Protein AF-A0AA43TUK2-F1 (afdb_monomer_lite)

Radius of gyration: 33.04 Å; chains: 1; bounding box: 76×20×108 Å

Secondary structure (DSSP, 8-state):
----------SSTTHHHHHHHHHHHHHHHHHHHHHHHHHHHHHHHHHHHHHHHHHHHHHH-TT-BTTTBSHHHHHHHS-SS-----S-TTSTTS------GGG-HHHHT-HHHHHHHS--------

Organism: NCBI:txid258253

Structure (mmCIF, N/CA/C/O backbone):
data_AF-A0AA43TUK2-F1
#
_entry.id   AF-A0AA43TUK2-F1
#
loop_
_atom_site.group_PDB
_atom_site.id
_atom_site.type_symbol
_atom_site.label_atom_id
_atom_site.label_alt_id
_atom_site.label_comp_id
_atom_site.label_asym_id
_atom_site.label_entity_id
_atom_site.label_seq_id
_atom_site.pdbx_PDB_ins_code
_atom_site.Cartn_x
_atom_site.Cartn_y
_atom_site.Cartn_z
_atom_site.occupancy
_atom_site.B_iso_or_equiv
_atom_site.auth_seq_id
_atom_site.auth_comp_id
_atom_site.auth_asym_id
_atom_site.auth_atom_id
_atom_site.pdbx_PDB_model_num
ATOM 1 N N . MET A 1 1 ? 47.820 -14.883 -71.718 1.00 45.97 1 MET A N 1
ATOM 2 C CA . MET A 1 1 ? 47.671 -14.718 -70.258 1.00 45.97 1 MET A CA 1
ATOM 3 C C . MET A 1 1 ? 47.117 -13.335 -69.962 1.00 45.97 1 MET A C 1
ATOM 5 O O . MET A 1 1 ? 47.751 -12.383 -70.388 1.00 45.97 1 MET A O 1
ATOM 9 N N . ALA A 1 2 ? 45.988 -13.230 -69.260 1.00 43.56 2 ALA A N 1
ATOM 10 C CA . ALA A 1 2 ? 45.758 -12.250 -68.187 1.00 43.56 2 ALA A CA 1
ATOM 11 C C . ALA A 1 2 ? 44.328 -12.441 -67.666 1.00 43.56 2 ALA A C 1
ATOM 13 O O . ALA A 1 2 ? 43.355 -12.254 -68.391 1.00 43.56 2 ALA A O 1
ATOM 14 N N . ASP A 1 3 ? 44.266 -12.918 -66.431 1.00 42.56 3 ASP A N 1
ATOM 15 C CA . ASP A 1 3 ? 43.106 -13.455 -65.741 1.00 42.56 3 ASP A CA 1
ATOM 16 C C . ASP A 1 3 ? 42.182 -12.362 -65.190 1.00 42.56 3 ASP A C 1
ATOM 18 O O . ASP A 1 3 ? 42.583 -11.224 -64.936 1.00 42.56 3 ASP A O 1
ATOM 22 N N . LYS A 1 4 ? 40.924 -12.742 -64.998 1.00 50.09 4 LYS A N 1
ATOM 23 C CA . LYS A 1 4 ? 39.821 -11.910 -64.524 1.00 50.09 4 LYS A CA 1
ATOM 24 C C . LYS A 1 4 ? 39.842 -11.894 -62.993 1.00 50.09 4 LYS A C 1
ATOM 26 O O . LYS A 1 4 ? 39.633 -12.931 -62.377 1.00 50.09 4 LYS A O 1
ATOM 31 N N . ALA A 1 5 ? 40.009 -10.732 -62.363 1.00 43.78 5 ALA A N 1
ATOM 32 C CA . ALA A 1 5 ? 39.828 -10.593 -60.916 1.00 43.78 5 ALA A CA 1
ATOM 33 C C . ALA A 1 5 ? 38.971 -9.365 -60.587 1.00 43.78 5 ALA A C 1
ATOM 35 O O . ALA A 1 5 ? 39.459 -8.279 -60.291 1.00 43.78 5 ALA A O 1
ATOM 36 N N . THR A 1 6 ? 37.653 -9.559 -60.637 1.00 46.34 6 THR A N 1
ATOM 37 C CA . THR A 1 6 ? 36.696 -8.716 -59.918 1.00 46.34 6 THR A CA 1
ATOM 38 C C . THR A 1 6 ? 36.813 -9.068 -58.435 1.00 46.34 6 THR A C 1
ATOM 40 O O . THR A 1 6 ? 36.305 -10.099 -57.998 1.00 46.34 6 THR A O 1
ATOM 43 N N . THR A 1 7 ? 37.517 -8.250 -57.656 1.00 44.56 7 THR A N 1
ATOM 44 C CA . THR A 1 7 ? 37.571 -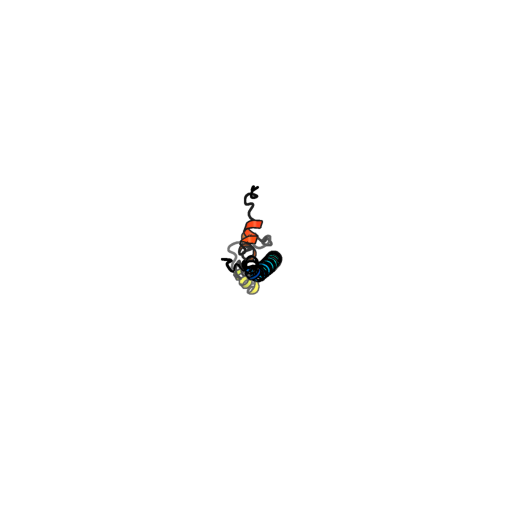8.395 -56.197 1.00 44.56 7 THR A CA 1
ATOM 45 C C . THR A 1 7 ? 36.271 -7.895 -55.576 1.00 44.56 7 THR A C 1
ATOM 47 O O . THR A 1 7 ? 35.956 -6.707 -55.615 1.00 44.56 7 THR A O 1
ATOM 50 N N . ASN A 1 8 ? 35.524 -8.850 -55.021 1.00 42.94 8 ASN A N 1
ATOM 51 C CA . ASN A 1 8 ? 34.292 -8.691 -54.260 1.00 42.94 8 ASN A CA 1
ATOM 52 C C . ASN A 1 8 ? 34.401 -7.619 -53.163 1.00 42.94 8 ASN A C 1
ATOM 54 O O . ASN A 1 8 ? 35.121 -7.789 -52.180 1.00 42.94 8 ASN A O 1
ATOM 58 N N . GLY A 1 9 ? 33.586 -6.571 -53.277 1.00 52.38 9 GLY A N 1
ATOM 59 C CA . GLY A 1 9 ? 33.165 -5.766 -52.137 1.00 52.38 9 GLY A CA 1
ATOM 60 C C . GLY A 1 9 ? 32.048 -6.493 -51.392 1.00 52.38 9 GLY A C 1
ATOM 61 O O . GLY A 1 9 ? 30.902 -6.460 -51.823 1.00 52.38 9 GLY A O 1
ATOM 62 N N . SER A 1 10 ? 32.368 -7.164 -50.285 1.00 53.69 10 SER A N 1
ATOM 63 C CA . SER A 1 10 ? 31.355 -7.777 -49.414 1.00 53.69 10 SER A CA 1
ATOM 64 C C . SER A 1 10 ? 31.828 -7.837 -47.960 1.00 53.69 10 SER A C 1
ATOM 66 O O . SER A 1 10 ? 31.939 -8.905 -47.372 1.00 53.69 10 SER A O 1
ATOM 68 N N . GLY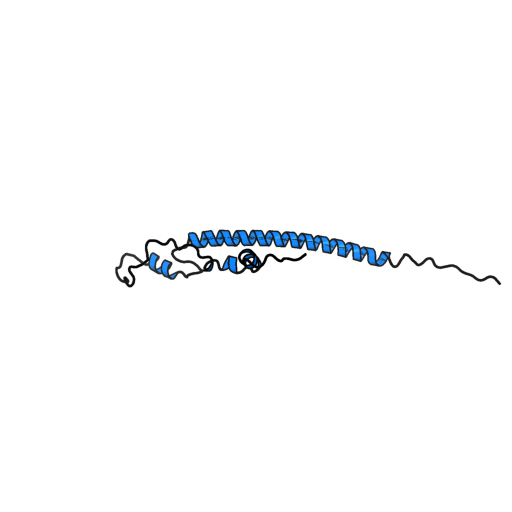 A 1 11 ? 32.157 -6.673 -47.389 1.00 49.38 11 GLY A N 1
ATOM 69 C CA . GLY A 1 11 ? 32.611 -6.543 -45.995 1.00 49.38 11 GLY A CA 1
ATOM 70 C C . GLY A 1 11 ? 31.702 -5.716 -45.077 1.00 49.38 11 GLY A C 1
ATOM 71 O O . GLY A 1 11 ? 32.047 -5.532 -43.920 1.00 49.38 11 GLY A O 1
ATOM 72 N N . ASN A 1 12 ? 30.566 -5.193 -45.560 1.00 55.06 12 ASN A N 1
ATOM 73 C CA . ASN A 1 12 ? 29.753 -4.225 -44.795 1.00 55.06 12 ASN A CA 1
ATOM 74 C C . ASN A 1 12 ? 28.247 -4.547 -44.702 1.00 55.06 12 ASN A C 1
ATOM 76 O O . ASN A 1 12 ? 27.503 -3.838 -44.025 1.00 55.06 12 ASN A O 1
ATOM 80 N N . ALA A 1 13 ? 27.780 -5.611 -45.364 1.00 55.03 13 ALA A N 1
ATOM 81 C CA . ALA A 1 13 ? 26.356 -5.962 -45.411 1.00 55.03 13 ALA A CA 1
ATOM 82 C C . ALA A 1 13 ? 25.883 -6.818 -44.215 1.00 55.03 13 ALA A C 1
ATOM 84 O O . ALA A 1 13 ? 24.697 -6.808 -43.892 1.00 55.03 13 ALA A O 1
ATOM 85 N N . ASP A 1 14 ? 26.789 -7.527 -43.530 1.00 55.81 14 ASP A N 1
ATOM 86 C CA . ASP A 1 14 ? 26.428 -8.368 -42.376 1.00 55.81 14 ASP A CA 1
ATOM 87 C C . ASP A 1 14 ? 26.384 -7.597 -41.049 1.00 55.81 14 ASP A C 1
ATOM 89 O O . ASP A 1 14 ? 25.552 -7.897 -40.194 1.00 55.81 14 ASP A O 1
ATOM 93 N N . ALA A 1 15 ? 27.187 -6.538 -40.890 1.00 58.44 15 ALA A N 1
ATOM 94 C CA . ALA A 1 15 ? 27.157 -5.695 -39.690 1.00 58.44 15 ALA A CA 1
ATOM 95 C C . ALA A 1 15 ? 25.809 -4.962 -39.533 1.00 58.44 15 ALA A C 1
ATOM 97 O O . ALA A 1 15 ? 25.280 -4.827 -38.433 1.00 58.44 15 ALA A O 1
ATOM 98 N N . THR A 1 16 ? 25.207 -4.537 -40.645 1.00 60.03 16 THR A N 1
ATOM 99 C CA . THR A 1 16 ? 23.964 -3.750 -40.681 1.00 60.03 16 THR A CA 1
ATOM 100 C C . THR A 1 16 ? 22.692 -4.577 -40.474 1.00 60.03 16 THR A C 1
ATOM 102 O O . THR A 1 16 ? 21.663 -4.008 -40.113 1.00 60.03 16 THR A O 1
ATOM 105 N N . ARG A 1 17 ? 22.739 -5.910 -40.622 1.00 64.56 17 ARG A N 1
ATOM 106 C CA . ARG A 1 17 ? 21.581 -6.800 -40.386 1.00 64.56 17 ARG A CA 1
ATOM 107 C C . ARG A 1 17 ? 21.223 -6.952 -38.903 1.00 64.56 17 ARG A C 1
ATOM 109 O O . ARG A 1 17 ? 20.047 -7.095 -38.580 1.00 64.56 17 ARG A O 1
ATOM 116 N N . GLY A 1 18 ? 22.210 -6.882 -38.005 1.00 69.19 18 GLY A N 1
ATOM 117 C CA . GLY A 1 18 ? 22.009 -6.957 -36.548 1.00 69.19 18 GLY A CA 1
ATOM 118 C C . GLY A 1 18 ? 21.717 -5.610 -35.874 1.00 69.19 18 GLY A C 1
ATOM 119 O O . GLY A 1 18 ? 21.110 -5.572 -34.803 1.00 69.19 18 GLY A O 1
ATOM 120 N N . LEU A 1 19 ? 22.092 -4.499 -36.519 1.00 74.56 19 LEU A N 1
ATOM 121 C CA . LEU A 1 19 ? 21.875 -3.130 -36.034 1.00 74.56 19 LEU A CA 1
ATOM 122 C C . LEU A 1 19 ? 20.413 -2.802 -35.662 1.00 74.56 19 LEU A C 1
ATOM 124 O O . LEU A 1 19 ? 20.196 -2.291 -34.562 1.00 74.56 19 LEU A O 1
ATOM 128 N N . PRO A 1 20 ? 19.390 -3.097 -36.493 1.00 82.62 20 PRO A N 1
ATOM 129 C CA . PRO A 1 20 ? 18.005 -2.764 -36.151 1.00 82.62 20 PRO A CA 1
ATOM 130 C C . PRO A 1 20 ? 17.477 -3.577 -34.960 1.00 82.62 20 PRO A C 1
ATOM 132 O O . PRO A 1 20 ? 16.689 -3.068 -34.163 1.00 82.62 20 PRO A O 1
ATOM 135 N N . TYR A 1 21 ? 17.936 -4.822 -34.801 1.00 84.31 21 TYR A N 1
ATOM 136 C CA . TYR A 1 21 ? 17.589 -5.654 -33.649 1.00 84.31 21 TYR A CA 1
ATOM 137 C C . TYR A 1 21 ? 18.245 -5.134 -32.363 1.00 84.31 21 TYR A C 1
ATOM 139 O O . TYR A 1 21 ? 17.584 -5.038 -31.329 1.00 84.31 21 TYR A O 1
ATOM 147 N N . TYR A 1 22 ? 19.516 -4.734 -32.438 1.00 89.06 22 TYR A N 1
ATOM 148 C CA . TYR A 1 22 ? 20.242 -4.131 -31.322 1.00 89.06 22 TYR A CA 1
ATOM 149 C C . TYR A 1 22 ? 19.612 -2.808 -30.859 1.00 89.06 22 TYR A C 1
ATOM 151 O O . TYR A 1 22 ? 19.384 -2.620 -29.664 1.00 89.06 22 TYR A O 1
ATOM 159 N N . GLU A 1 23 ? 19.260 -1.913 -31.787 1.00 91.12 23 GLU A N 1
ATOM 160 C CA . GLU A 1 23 ? 18.601 -0.643 -31.450 1.00 91.12 23 GLU A CA 1
ATOM 161 C C . GLU A 1 23 ? 17.212 -0.856 -30.837 1.00 91.12 23 GLU A C 1
ATOM 163 O O . GLU A 1 23 ? 16.858 -0.200 -29.851 1.00 91.12 23 GLU A O 1
ATOM 168 N N . LYS A 1 24 ? 16.444 -1.830 -31.348 1.00 92.19 24 LYS A N 1
ATOM 169 C CA . LYS A 1 24 ? 15.179 -2.239 -30.726 1.00 92.19 24 LYS A CA 1
ATOM 170 C C . LYS A 1 24 ? 15.407 -2.732 -29.295 1.00 92.19 24 LYS A C 1
ATOM 172 O O . LYS A 1 24 ? 14.768 -2.227 -28.377 1.00 92.19 24 LYS A O 1
ATOM 177 N N . LEU A 1 25 ? 16.346 -3.655 -29.089 1.00 93.44 25 LEU A N 1
ATOM 178 C CA . LEU A 1 25 ? 16.640 -4.213 -27.767 1.00 93.44 25 LEU A CA 1
ATOM 179 C C . LEU A 1 25 ? 17.095 -3.131 -26.778 1.00 93.44 25 LEU A C 1
ATOM 181 O O . LEU A 1 25 ? 16.671 -3.122 -25.624 1.00 93.44 25 LEU A O 1
ATOM 185 N N . ARG A 1 26 ? 17.906 -2.170 -27.230 1.00 95.12 26 ARG A N 1
ATOM 186 C CA . ARG A 1 26 ? 18.339 -1.021 -26.425 1.00 95.12 26 ARG A CA 1
ATOM 187 C C . ARG A 1 26 ? 17.166 -0.125 -26.024 1.00 95.12 26 ARG A C 1
ATOM 189 O O . ARG A 1 26 ? 17.125 0.357 -24.889 1.00 95.12 26 ARG A O 1
ATOM 196 N N . LYS A 1 27 ? 16.220 0.115 -26.936 1.00 95.75 27 LYS A N 1
ATOM 197 C CA . LYS A 1 27 ? 14.990 0.867 -26.650 1.00 95.75 27 LYS A CA 1
ATOM 198 C C . LYS A 1 27 ? 14.103 0.121 -25.652 1.00 95.75 27 LYS A C 1
ATOM 200 O O . LYS A 1 27 ? 13.671 0.727 -24.673 1.00 95.75 27 LYS A O 1
ATOM 205 N N . ASP A 1 28 ? 13.896 -1.175 -25.860 1.00 95.00 28 ASP A N 1
ATOM 206 C CA . ASP A 1 28 ? 13.082 -2.027 -24.988 1.00 95.00 28 ASP A CA 1
ATOM 207 C C . ASP A 1 28 ? 13.685 -2.113 -23.578 1.00 95.00 28 ASP A C 1
ATOM 209 O O . ASP A 1 28 ? 12.966 -2.003 -22.583 1.00 95.00 28 ASP A O 1
ATOM 213 N N . LEU A 1 29 ? 15.015 -2.209 -23.471 1.00 96.00 29 LEU A N 1
ATOM 214 C CA . LEU A 1 29 ? 15.723 -2.178 -22.192 1.00 96.00 29 LEU A CA 1
ATOM 215 C C . LEU A 1 29 ? 15.485 -0.857 -21.451 1.00 96.00 29 LEU A C 1
ATOM 217 O O . LEU A 1 29 ? 15.125 -0.873 -20.277 1.00 96.00 29 LEU A O 1
ATOM 221 N N . ARG A 1 30 ? 15.637 0.288 -22.128 1.00 96.69 30 ARG A N 1
ATOM 222 C CA . ARG A 1 30 ? 15.378 1.609 -21.526 1.00 96.69 30 ARG A CA 1
ATOM 223 C C . ARG A 1 30 ? 13.938 1.741 -21.038 1.00 96.69 30 ARG A C 1
ATOM 225 O O . ARG A 1 30 ? 13.728 2.147 -19.899 1.00 96.69 30 ARG A O 1
ATOM 232 N N . ALA A 1 31 ? 12.971 1.345 -21.863 1.00 96.44 31 ALA A N 1
ATOM 233 C CA . ALA A 1 31 ? 11.558 1.368 -21.493 1.00 96.44 31 ALA A CA 1
ATOM 234 C C . ALA A 1 31 ? 11.270 0.453 -20.291 1.00 96.44 31 ALA A C 1
ATOM 236 O O . ALA A 1 31 ? 10.517 0.817 -19.390 1.00 96.44 31 ALA A O 1
ATOM 237 N N . THR A 1 32 ? 11.908 -0.718 -20.238 1.00 96.75 32 THR A N 1
ATOM 238 C CA . THR A 1 32 ? 11.756 -1.663 -19.124 1.00 96.75 32 THR A CA 1
ATOM 239 C C . THR A 1 32 ? 12.362 -1.117 -17.834 1.00 96.75 32 THR A C 1
ATOM 241 O O . THR A 1 32 ? 11.746 -1.236 -16.777 1.00 96.75 32 THR A O 1
ATOM 244 N N . LEU A 1 33 ? 13.529 -0.470 -17.902 1.00 97.69 33 LEU A N 1
ATOM 245 C CA . LEU A 1 33 ? 14.160 0.178 -16.748 1.00 97.69 33 LEU A CA 1
ATOM 246 C C . LEU A 1 33 ? 13.315 1.339 -16.213 1.00 97.69 33 LEU A C 1
ATOM 248 O O . LEU A 1 33 ? 13.134 1.466 -15.002 1.00 97.69 33 LEU A O 1
ATOM 252 N N . GLU A 1 34 ? 12.755 2.158 -17.100 1.00 97.75 34 GLU A N 1
ATOM 253 C CA . GLU A 1 34 ? 11.849 3.237 -16.710 1.00 97.75 34 GLU A CA 1
ATOM 254 C C . GLU A 1 34 ? 10.565 2.691 -16.075 1.00 97.75 34 GLU A C 1
ATOM 256 O O . GLU A 1 34 ? 10.153 3.157 -15.009 1.00 97.75 34 GLU A O 1
ATOM 261 N N . LYS A 1 35 ? 9.977 1.648 -16.673 1.00 97.81 35 LYS A N 1
ATOM 262 C CA . LYS A 1 35 ? 8.809 0.956 -16.120 1.00 97.81 35 LYS A CA 1
ATOM 263 C C . LYS A 1 35 ? 9.106 0.370 -14.743 1.00 97.81 35 LYS A C 1
ATOM 265 O O . LYS A 1 35 ? 8.282 0.523 -13.846 1.00 97.81 35 LYS A O 1
ATOM 270 N N . LYS A 1 36 ? 10.273 -0.255 -14.557 1.00 97.19 36 LYS A N 1
ATOM 271 C CA . LYS A 1 36 ? 10.718 -0.752 -13.249 1.00 97.19 36 LYS A CA 1
ATOM 272 C C . LYS A 1 36 ? 10.750 0.388 -12.230 1.00 97.19 36 LYS A C 1
ATOM 274 O O . LYS A 1 36 ? 10.108 0.285 -11.195 1.00 97.19 36 LYS A O 1
ATOM 279 N N . ARG A 1 37 ? 11.398 1.509 -12.562 1.00 96.75 37 ARG A N 1
ATOM 280 C CA . ARG A 1 37 ? 11.485 2.680 -11.674 1.00 96.75 37 ARG A CA 1
ATOM 281 C C . ARG A 1 37 ? 10.106 3.229 -11.289 1.00 96.75 37 ARG A C 1
ATOM 283 O O . ARG A 1 37 ? 9.910 3.668 -10.158 1.00 96.75 37 ARG A O 1
ATOM 290 N N . LEU A 1 38 ? 9.155 3.230 -12.225 1.00 97.19 38 LEU A N 1
ATOM 291 C CA . LEU A 1 38 ? 7.780 3.650 -11.955 1.00 97.19 38 LEU A CA 1
ATOM 292 C C . LEU A 1 38 ? 7.058 2.670 -11.023 1.00 97.19 38 LEU A C 1
ATOM 294 O O . LEU A 1 38 ? 6.379 3.108 -10.098 1.00 97.19 38 LEU A O 1
ATOM 298 N N . LEU A 1 39 ? 7.211 1.364 -11.252 1.00 96.56 39 LEU A N 1
ATOM 299 C CA . LEU A 1 39 ? 6.625 0.334 -10.395 1.00 96.56 39 LEU A CA 1
ATOM 300 C C . LEU A 1 39 ? 7.189 0.400 -8.977 1.00 96.56 39 LEU A C 1
ATOM 302 O O . LEU A 1 39 ? 6.400 0.391 -8.041 1.00 96.56 39 LEU A O 1
ATOM 306 N N . ASP A 1 40 ? 8.504 0.560 -8.821 1.00 94.00 40 ASP A N 1
ATOM 307 C CA . ASP A 1 40 ? 9.155 0.695 -7.512 1.00 94.00 40 ASP A CA 1
ATOM 308 C C . ASP A 1 40 ? 8.601 1.912 -6.746 1.00 94.00 40 ASP A C 1
ATOM 310 O O . ASP A 1 40 ? 8.251 1.814 -5.571 1.00 94.00 40 ASP A O 1
ATOM 314 N N . LYS A 1 41 ? 8.413 3.047 -7.435 1.00 95.06 41 LYS A N 1
ATOM 315 C CA . LYS A 1 41 ? 7.792 4.243 -6.844 1.00 95.06 41 LYS A CA 1
ATOM 316 C C . LYS A 1 41 ? 6.333 4.004 -6.443 1.00 95.06 41 LYS A C 1
ATOM 318 O O . LYS A 1 41 ? 5.914 4.437 -5.375 1.00 95.06 41 LYS A O 1
ATOM 323 N N . ASN A 1 42 ? 5.548 3.353 -7.299 1.00 95.75 42 ASN A N 1
ATOM 324 C CA . ASN A 1 42 ? 4.144 3.061 -7.004 1.00 95.75 42 ASN A CA 1
ATOM 325 C C . ASN A 1 42 ? 4.007 2.084 -5.834 1.00 95.75 42 ASN A C 1
ATOM 327 O O . ASN A 1 42 ? 3.105 2.237 -5.018 1.00 95.75 42 ASN A O 1
ATOM 331 N N . MET A 1 43 ? 4.913 1.110 -5.750 1.00 93.62 43 MET A N 1
ATOM 332 C CA . MET A 1 43 ? 4.991 0.144 -4.662 1.00 93.62 43 MET A CA 1
ATOM 333 C C . MET A 1 43 ? 5.190 0.872 -3.327 1.00 93.62 43 MET A C 1
ATOM 335 O O . MET A 1 43 ? 4.361 0.723 -2.435 1.00 93.62 43 MET A O 1
ATOM 339 N N . GLN A 1 44 ? 6.171 1.776 -3.251 1.00 92.00 44 GLN A N 1
ATOM 340 C CA . GLN A 1 44 ? 6.417 2.592 -2.057 1.00 92.00 44 GLN A CA 1
ATOM 341 C C . GLN A 1 44 ? 5.192 3.433 -1.649 1.00 92.00 44 GLN A C 1
ATOM 343 O O . GLN A 1 44 ? 4.826 3.490 -0.479 1.00 92.00 44 GLN A O 1
ATOM 348 N N . VAL A 1 45 ? 4.512 4.059 -2.617 1.00 95.88 45 VAL A N 1
ATOM 349 C CA . VAL A 1 45 ? 3.295 4.844 -2.339 1.00 95.88 45 VAL A CA 1
ATOM 350 C C . VAL A 1 45 ? 2.173 3.970 -1.772 1.00 95.88 45 VAL A C 1
ATOM 352 O O . VAL A 1 45 ? 1.458 4.407 -0.871 1.00 95.88 45 VAL A O 1
ATOM 355 N N . LEU A 1 46 ? 1.997 2.751 -2.287 1.00 96.00 46 LEU A N 1
ATOM 356 C CA . LEU A 1 46 ? 0.982 1.820 -1.790 1.00 96.00 46 LEU A CA 1
ATOM 357 C C . LEU A 1 46 ? 1.303 1.333 -0.375 1.00 96.00 46 LEU A C 1
ATOM 359 O O . LEU A 1 46 ? 0.395 1.249 0.446 1.00 96.00 46 LEU A O 1
ATOM 363 N N . GLU A 1 47 ? 2.568 1.060 -0.066 1.00 94.88 47 GLU A N 1
ATOM 364 C CA . GLU A 1 47 ? 2.990 0.680 1.288 1.00 94.88 47 GLU A CA 1
ATOM 365 C C . GLU A 1 47 ? 2.707 1.787 2.306 1.00 94.88 47 GLU A C 1
ATOM 367 O O . GLU A 1 47 ? 2.110 1.528 3.353 1.00 94.8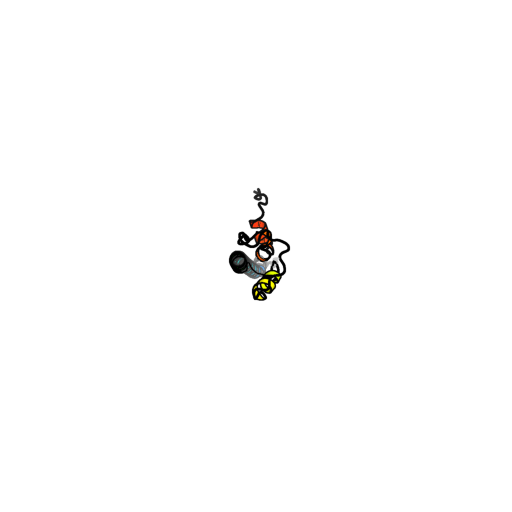8 47 GLU A O 1
ATOM 372 N N . ASP A 1 48 ? 3.027 3.037 1.964 1.00 94.38 48 ASP A N 1
ATOM 373 C CA . ASP A 1 48 ? 2.701 4.196 2.800 1.00 94.38 48 ASP A CA 1
ATOM 374 C C . ASP A 1 48 ? 1.185 4.341 3.010 1.00 94.38 48 ASP A C 1
ATOM 376 O O . ASP A 1 48 ? 0.722 4.688 4.103 1.00 94.38 48 ASP A O 1
ATOM 380 N N . GLN A 1 49 ? 0.391 4.086 1.966 1.00 97.12 49 GLN A N 1
ATOM 381 C CA . GLN A 1 49 ? -1.069 4.119 2.051 1.00 97.12 49 GLN A CA 1
ATOM 382 C C . GLN A 1 49 ? -1.611 3.015 2.959 1.00 97.12 49 GLN A C 1
ATOM 384 O O . GLN A 1 49 ? -2.453 3.311 3.810 1.00 97.12 49 GLN A O 1
ATOM 389 N N . ILE A 1 50 ? -1.113 1.783 2.820 1.00 95.94 50 ILE A N 1
ATOM 390 C CA . ILE A 1 50 ? -1.481 0.650 3.677 1.00 95.94 50 ILE A CA 1
ATOM 391 C C . ILE A 1 50 ? -1.185 0.997 5.134 1.00 95.94 50 ILE A C 1
ATOM 393 O O . ILE A 1 50 ? -2.081 0.907 5.970 1.00 95.94 50 ILE A O 1
ATOM 397 N N . PHE A 1 51 ? 0.019 1.485 5.434 1.00 94.50 51 PHE A N 1
ATOM 398 C CA . PHE A 1 51 ? 0.416 1.822 6.800 1.00 94.50 51 PHE A CA 1
ATOM 399 C C . PHE A 1 51 ? -0.481 2.895 7.434 1.0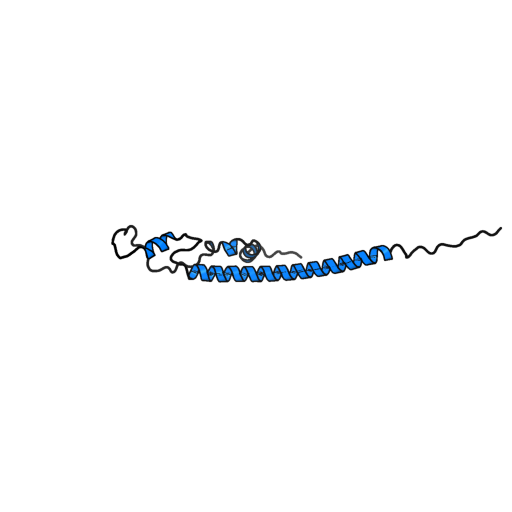0 94.50 51 PHE A C 1
ATOM 401 O O . PHE A 1 51 ? -0.890 2.788 8.597 1.00 94.50 51 PHE A O 1
ATOM 408 N N . ARG A 1 52 ? -0.814 3.946 6.676 1.00 95.31 52 ARG A N 1
ATOM 409 C CA . ARG A 1 52 ? -1.694 5.030 7.143 1.00 95.31 52 ARG A CA 1
ATOM 410 C C . ARG A 1 52 ? -3.115 4.539 7.398 1.00 95.31 52 ARG A C 1
ATOM 412 O O . ARG A 1 52 ? -3.676 4.841 8.449 1.00 95.31 52 ARG A O 1
ATOM 419 N N . GLN A 1 53 ? -3.682 3.788 6.456 1.00 96.69 53 GLN A N 1
ATOM 420 C CA . GLN A 1 53 ? -5.040 3.253 6.579 1.00 96.69 53 GLN A CA 1
ATOM 421 C C . GLN A 1 53 ? -5.136 2.246 7.721 1.00 96.69 53 GLN A C 1
ATOM 423 O O . GLN A 1 53 ? -6.076 2.302 8.506 1.00 96.69 53 GLN A O 1
ATOM 428 N N . GLU A 1 54 ? -4.137 1.379 7.863 1.00 94.50 54 GLU A N 1
ATOM 429 C CA . GLU A 1 54 ? -4.051 0.414 8.955 1.00 94.50 54 GLU A CA 1
ATOM 430 C C . GLU A 1 54 ? -3.963 1.113 10.317 1.00 94.50 54 GLU A C 1
ATOM 432 O O . GLU A 1 54 ? -4.658 0.719 11.251 1.00 94.50 54 GLU A O 1
ATOM 437 N N . SER A 1 55 ? -3.182 2.195 10.420 1.00 92.06 55 SER A N 1
ATOM 438 C CA . SER A 1 55 ? -3.117 3.014 11.639 1.00 92.06 55 SER A CA 1
ATOM 439 C C . SER A 1 55 ? -4.481 3.606 11.994 1.00 92.06 55 SER A C 1
ATOM 441 O O . SER A 1 55 ? -4.956 3.394 13.105 1.00 92.06 55 SER A O 1
ATOM 443 N N . SER A 1 56 ? -5.132 4.288 11.042 1.00 93.94 56 SER A N 1
ATOM 444 C CA . SER A 1 56 ? -6.459 4.884 11.260 1.00 93.94 56 SER A CA 1
ATOM 445 C C . SER A 1 56 ? -7.480 3.820 11.655 1.00 93.94 56 SER A C 1
ATOM 447 O O . SER A 1 56 ? -8.164 3.963 12.659 1.00 93.94 56 SER A O 1
ATOM 449 N N . TYR A 1 57 ? -7.534 2.708 10.918 1.00 95.19 57 TYR A N 1
ATOM 450 C CA . TYR A 1 57 ? -8.501 1.646 11.172 1.00 95.19 57 TYR A CA 1
ATOM 451 C C . TYR A 1 57 ? -8.343 1.053 12.574 1.00 95.19 57 TYR A C 1
ATOM 453 O O . TYR A 1 57 ? -9.335 0.904 13.283 1.00 95.19 57 TYR A O 1
ATOM 461 N N . LEU A 1 58 ? -7.116 0.745 13.007 1.00 92.31 58 LEU A N 1
ATOM 462 C CA . LEU A 1 58 ? -6.875 0.176 14.336 1.00 92.31 58 LEU A CA 1
ATOM 463 C C . LEU A 1 58 ? -7.149 1.175 15.469 1.00 92.31 58 LEU A C 1
ATOM 465 O O . LEU A 1 58 ? -7.593 0.760 16.541 1.00 92.31 58 LEU A O 1
ATOM 469 N N . GLU A 1 59 ? -6.920 2.470 15.243 1.00 90.56 59 GLU A N 1
ATOM 470 C CA . GLU A 1 59 ? -7.252 3.524 16.208 1.00 90.56 59 GLU A CA 1
ATOM 471 C C . GLU A 1 59 ? -8.765 3.747 16.341 1.00 90.56 59 GLU A C 1
ATOM 473 O O . GLU A 1 59 ? -9.258 3.930 17.459 1.00 90.56 59 GLU A O 1
ATOM 478 N N . ASP A 1 60 ? -9.496 3.677 15.227 1.00 91.31 60 ASP A N 1
ATOM 479 C CA . ASP A 1 60 ? -10.940 3.922 15.159 1.00 91.31 60 ASP A CA 1
ATOM 480 C C . ASP A 1 60 ? -11.779 2.701 15.581 1.00 91.31 60 ASP A C 1
ATOM 482 O O . ASP A 1 60 ? -12.967 2.831 15.883 1.00 91.31 60 ASP A O 1
ATOM 486 N N . THR A 1 61 ? -11.177 1.505 15.655 1.00 89.94 61 THR A N 1
ATOM 487 C CA . THR A 1 61 ? -11.875 0.240 15.969 1.00 89.94 61 THR A CA 1
ATOM 488 C C . THR A 1 61 ? -11.390 -0.457 17.258 1.00 89.94 61 THR A C 1
ATOM 490 O O . THR A 1 61 ? -11.036 -1.642 17.251 1.00 89.94 61 THR A O 1
ATOM 493 N N . PRO A 1 62 ? -11.416 0.217 18.429 1.00 85.44 62 PRO A N 1
ATOM 494 C CA . PRO A 1 62 ? -10.922 -0.363 19.682 1.00 85.44 62 PRO A CA 1
ATOM 495 C C . PRO A 1 62 ? -11.837 -1.456 20.256 1.00 85.44 62 PRO A C 1
ATOM 497 O O . PRO A 1 62 ? -11.375 -2.317 21.002 1.00 85.44 62 PRO A O 1
ATOM 500 N N . ALA A 1 63 ? -13.134 -1.422 19.933 1.00 84.31 63 ALA A N 1
ATOM 501 C CA . ALA A 1 63 ? -14.128 -2.359 20.457 1.00 84.31 63 ALA A CA 1
ATOM 502 C C . ALA A 1 63 ? -14.195 -3.680 19.674 1.00 84.31 63 ALA A C 1
ATOM 504 O O . ALA A 1 63 ? -14.811 -4.628 20.142 1.00 84.31 63 ALA A O 1
ATOM 505 N N . GLY A 1 64 ? -13.577 -3.773 18.501 1.00 89.19 64 GLY A N 1
ATOM 506 C CA . GLY A 1 64 ? -13.577 -4.986 17.692 1.00 89.19 64 GLY A CA 1
ATOM 507 C C . GLY A 1 64 ? -13.104 -4.691 16.280 1.00 89.19 64 GLY A C 1
ATOM 508 O O . GLY A 1 64 ? -13.508 -3.693 15.689 1.00 89.19 64 GLY A O 1
ATOM 509 N N . ASN A 1 65 ? -12.234 -5.547 15.757 1.00 91.31 65 ASN A N 1
ATOM 510 C CA . ASN A 1 65 ? -11.632 -5.376 14.443 1.00 91.31 65 ASN A CA 1
ATOM 511 C C . ASN A 1 65 ? -11.208 -6.721 13.860 1.00 91.31 65 ASN A C 1
ATOM 513 O O . ASN A 1 65 ? -11.169 -7.735 14.555 1.00 91.31 65 ASN A O 1
ATOM 517 N N . ILE A 1 66 ? -10.860 -6.730 12.578 1.00 93.19 66 ILE A N 1
ATOM 518 C CA . ILE A 1 66 ? -10.490 -7.960 11.866 1.00 93.19 66 ILE A CA 1
ATOM 519 C C . ILE A 1 66 ? -9.216 -8.641 12.392 1.00 93.19 66 ILE A C 1
ATOM 521 O O . ILE A 1 66 ? -9.000 -9.810 12.093 1.00 93.19 66 ILE A O 1
ATOM 525 N N . ILE A 1 67 ? -8.385 -7.943 13.173 1.00 91.25 67 ILE A N 1
ATOM 526 C CA . ILE A 1 67 ? -7.144 -8.500 13.727 1.00 91.25 67 ILE A CA 1
ATOM 527 C C . ILE A 1 67 ? -7.422 -9.264 15.027 1.00 91.25 67 ILE A C 1
ATOM 529 O O . ILE A 1 67 ? -6.884 -10.347 15.237 1.00 91.25 67 ILE A O 1
ATOM 533 N N . LYS A 1 68 ? -8.268 -8.709 15.904 1.00 87.69 68 LYS A N 1
ATOM 534 C CA . LYS A 1 68 ? -8.532 -9.237 17.258 1.00 87.69 68 LYS A CA 1
ATOM 535 C C . LYS A 1 68 ? -9.902 -9.904 17.411 1.00 87.69 68 LYS A C 1
ATOM 537 O O . LYS A 1 68 ? -10.167 -10.508 18.446 1.00 87.69 68 LYS A O 1
ATOM 542 N N . GLY A 1 69 ? -10.762 -9.798 16.402 1.00 89.56 69 GLY A N 1
ATOM 543 C CA . GLY A 1 69 ? -12.142 -10.272 16.429 1.00 89.56 69 GLY A CA 1
ATOM 544 C C . GLY A 1 69 ? -13.138 -9.228 16.945 1.00 89.56 69 GLY A C 1
ATOM 545 O O . GLY A 1 69 ? -12.776 -8.132 17.380 1.00 89.56 69 GLY A O 1
ATOM 546 N N . PHE A 1 70 ? -14.424 -9.584 16.886 1.00 90.69 70 PHE A N 1
ATOM 547 C CA . PHE A 1 70 ? -15.555 -8.707 17.222 1.00 90.69 70 PHE A CA 1
ATOM 548 C C . PHE A 1 70 ? -16.268 -9.084 18.533 1.00 90.69 70 PHE A C 1
ATOM 550 O O . PHE A 1 70 ? -17.324 -8.535 18.836 1.00 90.69 70 PHE A O 1
ATOM 557 N N . ASP A 1 71 ? -15.701 -9.971 19.354 1.00 84.12 71 ASP A N 1
ATOM 558 C CA . ASP A 1 71 ? -16.344 -10.436 20.595 1.00 84.12 71 ASP A CA 1
ATOM 559 C C . ASP A 1 71 ? -16.654 -9.295 21.577 1.00 84.12 71 ASP A C 1
ATOM 561 O O . ASP A 1 71 ? -17.708 -9.273 22.214 1.00 84.12 71 ASP A O 1
ATOM 565 N N . ASN A 1 72 ? -15.750 -8.318 21.679 1.00 81.56 72 ASN A N 1
ATOM 566 C CA . ASN A 1 72 ? -15.931 -7.130 22.515 1.00 81.56 72 ASN A CA 1
ATOM 567 C C . ASN A 1 72 ? -16.991 -6.175 21.940 1.00 81.56 72 ASN A C 1
ATOM 569 O O . ASN A 1 72 ? -17.692 -5.508 22.700 1.00 81.56 72 ASN A O 1
ATOM 573 N N . TYR A 1 73 ? -17.155 -6.154 20.615 1.00 82.00 73 TYR A N 1
ATOM 574 C CA . TYR A 1 73 ? -18.163 -5.351 19.934 1.00 82.00 73 TYR A CA 1
ATOM 575 C C . TYR A 1 73 ? -19.554 -5.929 20.190 1.00 82.00 73 TYR A C 1
ATOM 577 O O . TYR A 1 73 ? -20.464 -5.190 20.560 1.00 82.00 73 TYR A O 1
ATOM 585 N N . VAL A 1 74 ? -19.711 -7.255 20.100 1.00 78.94 74 VAL A N 1
ATOM 586 C CA . VAL A 1 74 ? -20.979 -7.939 20.404 1.00 78.94 74 VAL A CA 1
ATOM 587 C C . VAL A 1 74 ? -21.353 -7.752 21.873 1.00 78.94 74 VAL A C 1
ATOM 589 O O . VAL A 1 74 ? -22.460 -7.316 22.164 1.00 78.94 74 VAL A O 1
ATOM 592 N N . LYS A 1 75 ? -20.419 -7.984 22.805 1.00 76.25 75 LYS A N 1
ATOM 593 C CA . LYS A 1 75 ? -20.676 -7.834 24.249 1.00 76.25 75 LYS A CA 1
ATOM 594 C C . LYS A 1 75 ? -20.969 -6.388 24.664 1.00 76.25 75 LYS A C 1
ATOM 596 O O . LYS A 1 75 ? -21.746 -6.184 25.587 1.00 76.25 75 LYS A O 1
ATOM 601 N N . GLY A 1 76 ? -20.365 -5.400 23.998 1.00 64.69 76 GLY A N 1
ATOM 602 C CA . GLY A 1 76 ? -20.598 -3.976 24.266 1.00 64.69 76 GLY A CA 1
ATOM 603 C C . GLY A 1 76 ? -21.862 -3.406 23.613 1.00 64.69 76 GLY A C 1
ATOM 604 O O . GLY A 1 76 ? -22.416 -2.432 24.114 1.00 64.69 76 GLY A O 1
ATOM 605 N N . THR A 1 77 ? -22.343 -4.011 22.522 1.00 60.78 77 THR A N 1
ATOM 606 C CA . THR A 1 77 ? -23.597 -3.615 21.851 1.00 60.78 77 THR A CA 1
ATOM 607 C C . THR A 1 77 ? -24.820 -4.342 22.412 1.00 60.78 77 THR A C 1
ATOM 609 O O . THR A 1 77 ? -25.920 -3.795 22.366 1.00 60.78 77 THR A O 1
ATOM 612 N N . SER A 1 78 ? -24.649 -5.534 22.996 1.00 54.50 78 SER A N 1
ATOM 613 C CA . SER A 1 78 ? -25.744 -6.327 23.569 1.00 54.50 78 SER A CA 1
ATOM 614 C C . SER A 1 78 ? -26.109 -5.978 25.017 1.00 54.50 78 SER A C 1
ATOM 616 O O . SER A 1 78 ? -27.051 -6.557 25.557 1.00 54.50 78 SER A O 1
ATOM 618 N N . THR A 1 79 ? -25.403 -5.060 25.683 1.00 49.22 79 THR A N 1
ATOM 619 C CA . THR A 1 79 ? -25.715 -4.682 27.069 1.00 49.22 79 THR A CA 1
ATOM 620 C C . THR A 1 79 ? -26.619 -3.455 27.144 1.00 49.22 79 THR A C 1
ATOM 622 O O . THR A 1 79 ? -26.166 -2.334 27.370 1.00 49.22 79 THR A O 1
ATOM 625 N N . ALA A 1 80 ? -27.930 -3.703 27.092 1.00 49.62 80 ALA A N 1
ATOM 626 C CA . ALA A 1 80 ? -28.799 -3.144 28.128 1.00 49.62 80 ALA A CA 1
ATOM 627 C C . ALA A 1 80 ? -28.244 -3.566 29.514 1.00 49.62 80 ALA A C 1
ATOM 629 O O . ALA A 1 80 ? -27.627 -4.632 29.612 1.00 49.62 80 ALA A O 1
ATOM 630 N N . PRO A 1 81 ? -28.396 -2.762 30.582 1.00 45.25 81 PRO A N 1
ATOM 631 C CA . PRO A 1 81 ? -27.711 -2.998 31.846 1.00 45.25 81 PRO A CA 1
ATOM 632 C C . PRO A 1 81 ? -28.335 -4.206 32.548 1.00 45.25 81 PRO A C 1
ATOM 634 O O . PRO A 1 81 ? -29.287 -4.073 33.309 1.00 45.25 81 PRO A O 1
ATOM 637 N N . SER A 1 82 ? -27.802 -5.398 32.299 1.00 41.66 82 SER A N 1
ATOM 638 C CA . SER A 1 82 ? -28.056 -6.561 33.139 1.00 41.66 82 SER A CA 1
ATOM 639 C C . SER A 1 82 ? -26.738 -7.021 33.729 1.00 41.66 82 SER A C 1
ATOM 641 O O . SER A 1 82 ? -25.838 -7.517 33.050 1.00 41.66 82 SER A O 1
ATOM 643 N N . ALA A 1 83 ? -26.626 -6.764 35.024 1.00 51.41 83 ALA A N 1
ATOM 644 C CA . ALA A 1 83 ? -25.545 -7.199 35.873 1.00 51.41 83 ALA A CA 1
ATOM 645 C C . ALA A 1 83 ? -25.441 -8.730 35.856 1.00 51.41 83 ALA A C 1
ATOM 647 O O . ALA A 1 83 ? -26.263 -9.405 36.463 1.00 51.41 83 ALA A O 1
ATOM 648 N N . SER A 1 84 ? -24.442 -9.286 35.168 1.00 52.34 84 SER A N 1
ATOM 649 C CA . SER A 1 84 ? -23.797 -10.565 35.527 1.00 52.34 84 SER A CA 1
ATOM 650 C C . SER A 1 84 ? -22.773 -11.001 34.476 1.00 52.34 84 SER A C 1
ATOM 652 O O . SER A 1 84 ? -23.043 -11.829 33.620 1.00 52.34 84 SER A O 1
ATOM 654 N N . ALA A 1 85 ? -21.559 -10.459 34.572 1.00 49.34 85 ALA A N 1
ATOM 655 C CA . ALA A 1 85 ? -20.318 -11.185 34.266 1.00 49.34 85 ALA A CA 1
ATOM 656 C C . ALA A 1 85 ? -19.116 -10.356 34.741 1.00 49.34 85 ALA A C 1
ATOM 658 O O . ALA A 1 85 ? -18.185 -10.052 33.998 1.00 49.34 85 ALA A O 1
ATOM 659 N N . ALA A 1 86 ? -19.143 -9.967 36.017 1.00 51.69 86 ALA A N 1
ATOM 660 C CA . ALA A 1 86 ? -17.933 -9.590 36.724 1.00 51.69 86 ALA A CA 1
ATOM 661 C C . ALA A 1 86 ? -17.143 -10.874 37.021 1.00 51.69 86 ALA A C 1
ATOM 663 O O . ALA A 1 86 ? -17.312 -11.509 38.057 1.00 51.69 86 ALA A O 1
ATOM 664 N N . THR A 1 87 ? -16.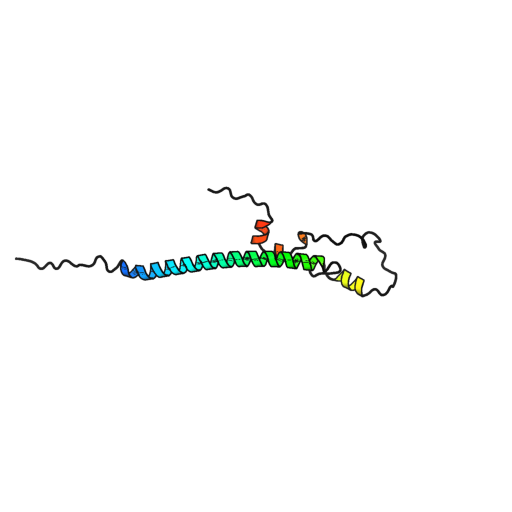274 -11.272 36.096 1.00 43.28 87 THR A N 1
ATOM 665 C CA . THR A 1 87 ? -15.137 -12.155 36.405 1.00 43.28 87 THR A CA 1
ATOM 666 C C . THR A 1 87 ? -13.880 -11.625 35.715 1.00 43.28 87 THR A C 1
ATOM 668 O O . THR A 1 87 ? -13.199 -12.325 34.980 1.00 43.28 87 THR A O 1
ATOM 671 N N . ASN A 1 88 ? -13.648 -10.317 35.883 1.00 41.91 88 ASN A N 1
ATOM 672 C CA . ASN A 1 88 ? -12.341 -9.691 36.126 1.00 41.91 88 ASN A CA 1
ATOM 673 C C . ASN A 1 88 ? -12.505 -8.156 36.175 1.00 41.91 88 ASN A C 1
ATOM 675 O O . ASN A 1 88 ? -12.511 -7.505 35.129 1.00 41.91 88 ASN A O 1
ATOM 679 N N . PRO A 1 89 ? -12.619 -7.534 37.363 1.00 42.00 89 PRO A N 1
ATOM 680 C CA . PRO A 1 89 ? -12.750 -6.082 37.505 1.00 42.00 89 PRO A CA 1
ATOM 681 C C . PRO A 1 89 ? -11.375 -5.382 37.453 1.00 42.00 89 PRO A C 1
ATOM 683 O O . PRO A 1 89 ? -11.019 -4.632 38.355 1.00 42.00 89 PRO A O 1
ATOM 686 N N . GLY A 1 90 ? -10.568 -5.669 36.422 1.00 39.41 90 GLY A N 1
ATOM 687 C CA . GLY A 1 90 ? -9.147 -5.295 36.397 1.00 39.41 90 GLY A CA 1
ATOM 688 C C . GLY A 1 90 ? -8.689 -4.277 35.348 1.00 39.41 90 GLY A C 1
ATOM 689 O O . GLY A 1 90 ? -7.704 -3.588 35.594 1.00 39.41 90 GLY A O 1
ATOM 690 N N . THR A 1 91 ? -9.308 -4.165 34.166 1.00 41.72 91 THR A N 1
ATOM 691 C CA . THR A 1 91 ? -8.604 -3.490 33.043 1.00 41.72 91 THR A CA 1
ATOM 692 C C . THR A 1 91 ? -9.471 -2.728 32.036 1.00 41.72 91 THR A C 1
ATOM 694 O O . THR A 1 91 ? -8.937 -2.194 31.066 1.00 41.72 91 THR A O 1
ATOM 697 N N . ALA A 1 92 ? -10.777 -2.584 32.258 1.00 46.12 92 ALA A N 1
ATOM 698 C CA . ALA A 1 92 ? -11.706 -2.106 31.226 1.00 46.12 92 ALA A CA 1
ATOM 699 C C . ALA A 1 92 ? -11.809 -0.571 31.040 1.00 46.12 92 ALA A C 1
ATOM 701 O O . ALA A 1 92 ? -12.694 -0.118 30.321 1.00 46.12 92 ALA A O 1
ATOM 702 N N . THR A 1 93 ? -10.943 0.256 31.648 1.00 43.28 93 THR A N 1
ATOM 703 C CA . THR A 1 93 ? -11.139 1.728 31.612 1.00 43.28 93 THR A CA 1
ATOM 704 C C . THR A 1 93 ? -9.961 2.568 31.111 1.00 43.28 93 THR A C 1
ATOM 706 O O . THR A 1 93 ? -10.179 3.732 30.800 1.00 43.28 93 THR A O 1
ATOM 709 N N . ARG A 1 94 ? -8.715 2.086 30.987 1.00 44.03 94 ARG A N 1
ATOM 710 C CA . ARG A 1 94 ? -7.591 3.029 30.740 1.00 44.03 94 ARG A CA 1
ATOM 711 C C . ARG A 1 94 ? -6.437 2.542 29.883 1.00 44.03 94 ARG A C 1
ATOM 713 O O . ARG A 1 94 ? -5.300 2.933 30.117 1.00 44.03 94 ARG A O 1
ATOM 720 N N . ARG A 1 95 ? -6.693 1.751 28.850 1.00 51.41 95 ARG A N 1
ATOM 721 C CA . ARG A 1 95 ? -5.741 1.688 27.737 1.00 51.41 95 ARG A CA 1
ATOM 722 C C . ARG A 1 95 ? -6.548 1.714 26.459 1.00 51.41 95 ARG A C 1
ATOM 724 O O . ARG A 1 95 ? -7.006 0.673 26.009 1.00 51.41 95 ARG A O 1
ATOM 731 N N . LYS A 1 96 ? -6.726 2.917 25.896 1.00 54.56 96 LYS A N 1
ATOM 732 C CA . LYS A 1 96 ? -6.788 3.085 24.439 1.00 54.56 96 LYS A CA 1
ATOM 733 C C . LYS A 1 96 ? -5.680 2.175 23.918 1.00 54.56 96 LYS A C 1
ATOM 735 O O . LYS A 1 96 ? -4.518 2.445 24.221 1.00 54.56 96 LYS A O 1
ATOM 740 N N . GLY A 1 97 ? -6.047 1.001 23.401 1.00 59.25 97 GLY A N 1
ATOM 741 C CA . GLY A 1 97 ? -5.085 -0.056 23.123 1.00 59.25 97 GLY A CA 1
ATOM 742 C C . GLY A 1 97 ? -4.081 0.540 22.162 1.00 59.25 97 GLY A C 1
ATOM 743 O O . GLY A 1 97 ? -4.467 0.899 21.055 1.00 59.25 97 GLY A O 1
ATOM 744 N N . GLN A 1 98 ? -2.849 0.770 22.619 1.00 70.19 98 GLN A N 1
ATOM 745 C CA . GLN A 1 98 ? -1.831 1.308 21.733 1.00 70.19 98 GLN A CA 1
ATOM 746 C C . GLN A 1 98 ? -1.736 0.350 20.553 1.00 70.19 98 GLN A C 1
ATOM 748 O O . GLN A 1 98 ? -1.682 -0.864 20.762 1.00 70.19 98 GLN A O 1
ATOM 753 N N . VAL A 1 99 ? -1.792 0.894 19.339 1.00 79.12 99 VAL A N 1
ATOM 754 C CA . VAL A 1 99 ? -1.608 0.101 18.128 1.00 79.12 99 VAL A CA 1
ATOM 755 C C . VAL A 1 99 ? -0.223 -0.521 18.222 1.00 79.12 99 VAL A C 1
ATOM 757 O O . VAL A 1 99 ? 0.780 0.192 18.214 1.00 79.12 99 VAL A O 1
ATOM 760 N N . LEU A 1 100 ? -0.176 -1.840 18.398 1.00 85.88 100 LEU A N 1
ATOM 761 C CA . LEU A 1 100 ? 1.075 -2.577 18.463 1.00 85.88 100 LEU A CA 1
ATOM 762 C C . LEU A 1 100 ? 1.538 -2.861 17.040 1.00 85.88 100 LEU A C 1
ATOM 764 O O . LEU A 1 100 ? 0.730 -3.201 16.179 1.00 85.88 100 LEU A O 1
ATOM 768 N N . ASP A 1 101 ? 2.847 -2.843 16.808 1.00 84.12 101 ASP A N 1
ATOM 769 C CA . ASP A 1 101 ? 3.397 -3.248 15.508 1.00 84.12 101 ASP A CA 1
ATOM 770 C C . ASP A 1 101 ? 3.068 -4.708 15.165 1.00 84.12 101 ASP A C 1
ATOM 772 O O . ASP A 1 101 ? 3.008 -5.090 13.999 1.00 84.12 101 ASP A O 1
ATOM 776 N N . ALA A 1 102 ? 2.794 -5.539 16.175 1.00 86.12 102 ALA A N 1
ATOM 777 C CA . ALA A 1 102 ? 2.303 -6.899 15.978 1.00 86.12 102 ALA A CA 1
ATOM 778 C C . ALA A 1 102 ? 0.919 -6.951 15.305 1.00 86.12 102 ALA A C 1
ATOM 780 O O . ALA A 1 102 ? 0.671 -7.891 14.552 1.00 86.12 102 ALA A O 1
ATOM 781 N N . ASP A 1 103 ? 0.067 -5.945 15.530 1.00 88.62 103 ASP A N 1
ATOM 782 C CA . ASP A 1 103 ? -1.297 -5.868 14.989 1.00 88.62 103 ASP A CA 1
ATOM 783 C C . ASP A 1 103 ? -1.324 -5.374 13.528 1.00 88.62 103 ASP A C 1
ATOM 785 O O . ASP A 1 103 ? -2.363 -5.432 12.872 1.00 88.62 103 ASP A O 1
ATOM 789 N N . ARG A 1 104 ? -0.179 -4.913 13.001 1.00 92.44 104 ARG A N 1
ATOM 790 C CA . ARG A 1 104 ? -0.028 -4.344 11.653 1.00 92.44 104 ARG A CA 1
ATOM 791 C C . ARG A 1 104 ? 0.212 -5.411 10.580 1.00 92.44 104 ARG A C 1
ATOM 793 O O . ARG A 1 104 ? 1.255 -5.440 9.921 1.00 92.44 104 ARG A O 1
ATOM 800 N N . LEU A 1 105 ? -0.707 -6.367 10.468 1.00 93.25 105 LEU A N 1
ATOM 801 C CA . LEU A 1 105 ? -0.550 -7.536 9.597 1.00 93.25 105 LEU A CA 1
ATOM 802 C C . LEU A 1 105 ? -0.459 -7.173 8.107 1.00 93.25 105 LEU A C 1
ATOM 804 O O . LEU A 1 105 ? 0.254 -7.858 7.371 1.00 93.25 105 LEU A O 1
ATOM 808 N N . PHE A 1 106 ? -1.127 -6.105 7.659 1.00 93.88 106 PHE A N 1
ATOM 809 C CA . PHE A 1 106 ? -1.112 -5.698 6.254 1.00 93.88 106 PHE A CA 1
ATOM 810 C C . PHE A 1 106 ? 0.228 -5.080 5.879 1.00 93.88 106 PHE A C 1
ATOM 812 O O . PHE A 1 106 ? 0.843 -5.528 4.912 1.00 93.88 106 PHE A O 1
ATOM 819 N N . SER A 1 107 ? 0.740 -4.141 6.679 1.00 93.19 107 SER A N 1
ATOM 820 C CA . SER A 1 107 ? 2.082 -3.586 6.453 1.00 93.19 107 SER A CA 1
ATOM 821 C C . SER A 1 107 ? 3.149 -4.685 6.522 1.00 93.19 107 SER A C 1
ATOM 823 O O . SER A 1 107 ? 4.024 -4.780 5.664 1.00 93.19 107 SER A O 1
ATOM 825 N N . LYS A 1 108 ? 3.025 -5.609 7.483 1.00 91.19 108 LYS A N 1
ATOM 826 C CA . LYS A 1 108 ? 3.949 -6.744 7.636 1.00 91.19 108 LYS A CA 1
ATOM 827 C C . LYS A 1 108 ? 3.845 -7.801 6.540 1.00 91.19 108 LYS A C 1
ATOM 829 O O . LYS A 1 108 ? 4.730 -8.650 6.476 1.00 91.19 108 LYS A O 1
ATOM 834 N N . SER A 1 109 ? 2.806 -7.785 5.708 1.00 91.31 109 SER A N 1
ATOM 835 C CA . SER A 1 109 ? 2.693 -8.708 4.574 1.00 91.31 109 SER A CA 1
ATOM 836 C C . SER A 1 109 ? 3.627 -8.339 3.416 1.00 91.31 109 SER A C 1
ATOM 838 O O . SER A 1 109 ? 3.931 -9.197 2.587 1.00 91.31 109 SER A O 1
ATOM 840 N N . SER A 1 110 ? 4.130 -7.097 3.375 1.00 89.44 110 SER A N 1
ATOM 841 C CA . SER A 1 110 ? 5.109 -6.688 2.372 1.00 89.44 110 SER A CA 1
ATOM 842 C C . SER A 1 110 ? 6.536 -7.024 2.802 1.00 89.44 110 SER A C 1
ATOM 844 O O . SER A 1 110 ? 7.027 -6.587 3.844 1.00 89.44 110 SER A O 1
ATOM 846 N N . VAL A 1 111 ? 7.235 -7.777 1.950 1.00 82.31 111 VAL A N 1
ATOM 847 C CA . VAL A 1 111 ? 8.652 -8.118 2.138 1.00 82.31 111 VAL A CA 1
ATOM 848 C C . VAL A 1 111 ? 9.536 -6.872 2.047 1.00 82.31 111 VAL A C 1
ATOM 850 O O . VAL A 1 111 ? 10.533 -6.791 2.762 1.00 82.31 111 VAL A O 1
ATOM 853 N N . SER A 1 112 ? 9.189 -5.906 1.191 1.00 77.94 112 SER A N 1
ATOM 854 C CA . SER A 1 112 ? 9.944 -4.653 1.057 1.00 77.94 112 SER A CA 1
ATOM 855 C C . SER A 1 112 ? 9.815 -3.820 2.332 1.00 77.94 112 SER A C 1
ATOM 857 O O . SER A 1 112 ? 10.828 -3.509 2.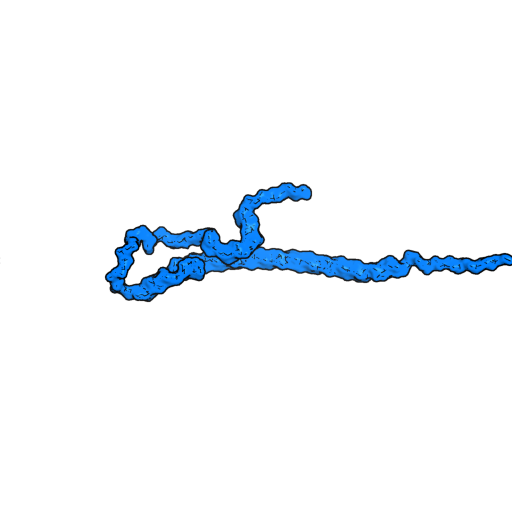952 1.00 77.94 112 SER A O 1
ATOM 859 N N . TYR A 1 113 ? 8.587 -3.624 2.821 1.00 80.31 113 TYR A N 1
ATOM 860 C CA . TYR A 1 113 ? 8.332 -2.969 4.105 1.00 80.31 113 TYR A CA 1
ATOM 861 C C . TYR A 1 113 ? 9.064 -3.632 5.287 1.00 80.31 113 TYR A C 1
ATOM 863 O O . TYR A 1 113 ? 9.657 -2.953 6.125 1.00 80.31 113 TYR A O 1
ATOM 871 N N . GLN A 1 114 ? 9.082 -4.969 5.361 1.00 77.88 114 GLN A N 1
ATOM 872 C CA . GLN A 1 114 ? 9.826 -5.684 6.407 1.00 77.88 114 GLN A CA 1
ATOM 873 C C . GLN A 1 114 ? 11.336 -5.407 6.367 1.00 77.88 114 GLN A C 1
ATOM 875 O O . GLN A 1 114 ? 11.967 -5.359 7.424 1.00 77.88 114 GLN A O 1
ATOM 880 N N . ARG A 1 115 ? 11.925 -5.230 5.175 1.00 76.44 115 ARG A N 1
ATOM 881 C CA . ARG A 1 115 ? 13.348 -4.882 5.026 1.00 76.44 115 ARG A CA 1
ATOM 882 C C . ARG A 1 115 ? 13.646 -3.454 5.464 1.00 76.44 115 ARG A C 1
ATOM 884 O O . ARG A 1 115 ? 14.730 -3.222 5.984 1.00 76.44 115 ARG A O 1
ATOM 891 N N . ASP A 1 116 ? 12.698 -2.541 5.295 1.00 73.69 116 ASP A N 1
ATOM 892 C CA . ASP A 1 116 ? 12.845 -1.152 5.735 1.00 73.69 116 ASP A CA 1
ATOM 893 C C . ASP A 1 116 ? 12.694 -1.009 7.261 1.00 73.69 116 ASP A C 1
ATOM 895 O O . ASP A 1 116 ? 13.386 -0.198 7.878 1.00 73.69 116 ASP A O 1
ATOM 899 N N . ILE A 1 117 ? 11.835 -1.829 7.888 1.00 71.56 117 ILE A N 1
ATOM 900 C CA . ILE A 1 117 ? 11.626 -1.865 9.350 1.00 71.56 117 ILE A CA 1
ATOM 901 C C . ILE A 1 117 ? 12.707 -2.668 10.088 1.00 71.56 117 ILE A C 1
ATOM 903 O O . ILE A 1 117 ? 13.026 -2.369 11.241 1.00 71.56 117 ILE A O 1
ATOM 907 N N . SER A 1 118 ? 13.256 -3.713 9.462 1.00 58.97 118 SER A N 1
ATOM 908 C CA . SER A 1 118 ? 14.331 -4.507 10.049 1.00 58.97 118 SER A CA 1
ATOM 909 C C . SER A 1 118 ? 15.650 -3.752 9.886 1.00 58.97 118 SER A C 1
ATOM 911 O O . SER A 1 118 ? 16.053 -3.483 8.754 1.00 58.97 118 SER A O 1
ATOM 913 N N . PRO A 1 119 ? 16.380 -3.430 10.969 1.00 55.44 119 PRO A N 1
ATOM 914 C CA . PRO A 1 119 ? 17.744 -2.934 10.863 1.00 55.44 119 PRO A CA 1
ATOM 915 C C . PRO A 1 119 ? 18.661 -4.093 10.439 1.00 55.44 119 PRO A C 1
ATOM 917 O O . PRO A 1 119 ? 19.443 -4.620 11.226 1.00 55.44 119 PRO A O 1
ATOM 920 N N . GLY A 1 120 ? 18.534 -4.531 9.186 1.00 53.25 120 GLY A N 1
ATOM 921 C CA . GLY A 1 120 ? 19.509 -5.384 8.525 1.00 53.25 120 GLY A CA 1
ATOM 922 C C . GLY A 1 120 ? 20.800 -4.596 8.293 1.00 53.25 120 GLY A C 1
ATOM 923 O O . GLY A 1 120 ? 20.750 -3.364 8.166 1.00 53.25 120 GLY A O 1
ATOM 924 N N . PRO A 1 121 ? 21.964 -5.269 8.267 1.00 50.59 121 PRO A N 1
ATOM 925 C CA . PRO A 1 121 ? 23.242 -4.592 8.129 1.00 50.59 121 PRO A CA 1
ATOM 926 C C . PRO A 1 121 ? 23.192 -3.753 6.855 1.00 50.59 121 PRO A C 1
ATOM 928 O O . PRO A 1 121 ? 22.821 -4.249 5.791 1.00 50.59 121 PRO A O 1
ATOM 931 N N . LYS A 1 122 ? 23.521 -2.462 6.979 1.00 52.69 122 LYS A N 1
ATOM 932 C CA . LYS A 1 122 ? 23.784 -1.605 5.825 1.00 52.69 122 LYS A CA 1
ATOM 933 C C . LYS A 1 122 ? 24.818 -2.363 4.994 1.00 52.69 122 LYS A C 1
ATOM 935 O O . LYS A 1 122 ? 25.923 -2.578 5.485 1.00 52.69 122 LYS A O 1
ATOM 940 N N . GLY A 1 123 ? 24.417 -2.851 3.820 1.00 47.62 123 GLY A N 1
ATOM 941 C CA . GLY A 1 123 ? 25.311 -3.548 2.906 1.00 47.62 123 GLY A CA 1
ATOM 942 C C . GLY A 1 123 ? 26.525 -2.665 2.666 1.00 47.62 123 GLY A C 1
ATOM 943 O O . GLY A 1 123 ? 26.411 -1.583 2.095 1.00 47.62 123 GLY A O 1
ATOM 944 N N . VAL A 1 124 ? 27.653 -3.094 3.215 1.00 58.44 124 VAL A N 1
ATOM 945 C CA . VAL A 1 124 ? 28.983 -2.591 2.915 1.00 58.44 124 VAL A CA 1
ATOM 946 C C . VAL A 1 124 ? 29.432 -3.317 1.662 1.00 58.44 124 VAL A C 1
ATOM 948 O O . VAL A 1 124 ? 30.030 -4.365 1.793 1.00 58.44 124 VAL A O 1
ATOM 951 N N . ASP A 1 125 ? 29.129 -2.785 0.482 1.00 50.31 125 ASP A N 1
ATOM 952 C CA . ASP A 1 125 ? 29.750 -3.177 -0.792 1.00 50.31 125 ASP A CA 1
ATOM 953 C C . ASP A 1 125 ? 29.657 -1.933 -1.706 1.00 50.31 125 ASP A C 1
ATOM 955 O O . ASP A 1 125 ? 28.552 -1.451 -1.957 1.00 50.31 125 ASP A O 1
ATOM 959 N N . ALA A 1 126 ? 30.739 -1.182 -1.948 1.00 38.62 126 ALA A N 1
ATOM 960 C CA . ALA A 1 126 ? 31.891 -1.422 -2.839 1.00 38.62 126 ALA A CA 1
ATOM 961 C C . ALA A 1 126 ? 31.768 -0.563 -4.113 1.00 38.62 126 ALA A C 1
ATOM 963 O O . ALA A 1 126 ? 30.782 -0.735 -4.862 1.00 38.62 126 ALA A O 1
#

InterPro domains:
  IPR015418 Chromatin modification-related protein Eaf6 [PF09340] (29-114)
  IPR015418 Chromatin modification-related protein Eaf6 [PTHR13476] (18-114)

Foldseek 3Di:
DDDDDPDDPDDPPVVVVCVVVVVVVVVVVVVVVVVVVVVVVVVVVVLVVLVVVLQVQLLVPVQADPQRHNPSVCVVVPDPPDDDDPPDPDDDDDDSPPPDPVSSVVSVVDPVSVVVVDCDPPDPDD

pLDDT: mean 74.54, std 20.4, range [38.62, 97.81]

Sequence (126 aa):
MADKATTNGSGNADATRGLPYYEKLRKDLRATLEKKRLLDKNMQVLEDQIFRQESSYLEDTPAGNIIKGFDNYVKGTSTAPSASAATNPGTATRRKGQVLDADRLFSKSSVSYQRDISPGPKGVDA